Protein AF-A0A1N5TM13-F1 (afdb_monomer)

Radius of gyration: 15.52 Å; Cα contacts (8 Å, |Δi|>4): 139; chains: 1; bounding box: 36×41×38 Å

Secondary structure (DSSP, 8-state):
------------PPP-EEEEEE-TTT--EEEEEEETTTTEEEETTTTBSS-HHHHHHHTSHHHHHHHHHHHTTB-TTT--B--TT-SB-TTT-PBP---

Foldseek 3Di:
DDDDPPPPPPPPADWAFLDWFADPVVRDIFTFTADLQVLATATPVVRDRDDPRNVVLCVDPSSVVSSVQQNLQQDPVPSHGDDPPDQADPPPRHGRPPD

Nearest PDB structures (foldseek):
  1s5j-assembly1_A  TM=7.993E-01  e=3.632E+00  Saccharolobus solfataricus
  3g7n-assembly1_A  TM=5.529E-01  e=2.979E+00  Penicillium expansum
  8asw-assembly1_A  TM=4.458E-01  e=3.182E+00  Saccharomyces cerevisiae
  3g7n-assembly2_B  TM=5.410E-01  e=6.165E+00  Penicillium expansum
  7txx-assembly1_A  TM=2.698E-01  e=2.610E+00  Bartonella henselae str. Houston-1

Solvent-accessible surface area (backbone atoms only — not comparable to full-atom values): 6296 Å² total; per-residue (Å²): 134,84,80,80,83,77,71,75,78,74,67,91,62,83,83,48,72,75,46,77,47,72,43,88,88,81,70,47,76,38,41,32,29,53,40,58,87,80,68,40,59,32,31,66,75,74,73,35,71,82,44,71,67,53,58,55,46,59,70,36,66,67,51,46,50,53,46,52,61,50,49,55,29,39,32,91,89,74,45,45,77,49,64,91,91,60,61,46,35,91,87,75,65,48,74,46,68,80,124

Sequence (99 aa):
MNEQNWEMKKGKGKRIVICSVHDKRSGEIGSLVIDRDVKLLHCELCNDFMCGHIKYAMSIEKVRKDLLDAINRICDRCSSYNLPGTNYCDQCGAKLEVG

Mean predicted aligned error: 7.23 Å

Structure (mmCIF, N/CA/C/O backbone):
data_AF-A0A1N5TM13-F1
#
_entry.id   AF-A0A1N5TM13-F1
#
loop_
_atom_site.group_PDB
_atom_site.id
_atom_site.type_symbol
_atom_site.label_atom_id
_atom_site.label_alt_id
_atom_site.label_comp_id
_atom_site.label_asym_id
_atom_site.label_entity_id
_atom_site.label_seq_id
_atom_site.pdbx_PDB_ins_code
_atom_site.Cartn_x
_atom_site.Cartn_y
_atom_site.Cartn_z
_atom_site.occupancy
_atom_site.B_iso_or_equiv
_atom_site.auth_seq_id
_atom_site.auth_comp_id
_atom_site.auth_asym_id
_atom_site.auth_atom_id
_atom_site.pdbx_PDB_model_num
ATOM 1 N N . MET A 1 1 ? -22.770 -31.738 -9.135 1.00 37.81 1 MET A N 1
ATOM 2 C CA . MET A 1 1 ? -21.557 -30.914 -8.954 1.00 37.81 1 MET A CA 1
ATOM 3 C C . MET A 1 1 ? -22.009 -29.472 -9.022 1.00 37.81 1 MET A C 1
ATOM 5 O O . MET A 1 1 ? -22.373 -29.040 -10.101 1.00 37.81 1 MET A O 1
ATOM 9 N N . ASN A 1 2 ? -22.116 -28.783 -7.883 1.00 40.41 2 ASN A N 1
ATOM 10 C CA . ASN A 1 2 ? -22.456 -27.360 -7.883 1.00 40.41 2 ASN A CA 1
ATOM 11 C C . ASN A 1 2 ? -21.179 -26.573 -8.155 1.00 40.41 2 ASN A C 1
ATOM 13 O O . ASN A 1 2 ? -20.253 -26.584 -7.343 1.00 40.41 2 ASN A O 1
ATOM 17 N N . GLU A 1 3 ? -21.143 -25.944 -9.322 1.00 44.59 3 GLU A N 1
ATOM 18 C CA . GLU A 1 3 ? -20.109 -25.008 -9.728 1.00 44.59 3 GLU A CA 1
ATOM 19 C C . GLU A 1 3 ? -20.109 -23.820 -8.765 1.00 44.59 3 GLU A C 1
ATOM 21 O O . GLU A 1 3 ? -21.132 -23.205 -8.461 1.00 44.59 3 GLU A O 1
ATOM 26 N N . GLN A 1 4 ? -18.935 -23.587 -8.193 1.00 45.50 4 GLN A N 1
ATOM 27 C CA . GLN A 1 4 ? -18.683 -22.594 -7.169 1.00 45.50 4 GLN A CA 1
ATOM 28 C C . GLN A 1 4 ? -18.892 -21.204 -7.767 1.00 45.50 4 GLN A C 1
ATOM 30 O O . GLN A 1 4 ? -18.078 -20.718 -8.550 1.00 45.50 4 GLN A O 1
ATOM 35 N N . ASN A 1 5 ? -19.985 -20.561 -7.364 1.00 42.94 5 ASN A N 1
ATOM 36 C CA . ASN A 1 5 ? -20.252 -19.154 -7.615 1.00 42.94 5 ASN A CA 1
ATOM 37 C C . ASN A 1 5 ? -19.293 -18.307 -6.753 1.00 42.94 5 ASN A C 1
ATOM 39 O O . ASN A 1 5 ? -19.672 -17.757 -5.720 1.00 42.94 5 ASN A O 1
ATOM 43 N N . TRP A 1 6 ? -18.013 -18.259 -7.140 1.00 39.22 6 TRP A N 1
ATOM 44 C CA . TRP A 1 6 ? -17.019 -17.314 -6.624 1.00 39.22 6 TRP A CA 1
ATOM 45 C C . TRP A 1 6 ? -17.266 -15.964 -7.297 1.00 39.22 6 TRP A C 1
ATOM 47 O O . TRP A 1 6 ? -16.435 -15.445 -8.045 1.00 39.22 6 TRP A O 1
ATOM 57 N N . GLU A 1 7 ? -18.456 -15.401 -7.073 1.00 41.75 7 GLU A N 1
ATOM 58 C CA . GLU A 1 7 ? -18.691 -13.992 -7.339 1.00 41.75 7 GLU A CA 1
ATOM 59 C C . GLU A 1 7 ? -17.709 -13.228 -6.463 1.00 41.75 7 GLU A C 1
ATOM 61 O O . GLU A 1 7 ? -17.914 -13.041 -5.261 1.00 41.75 7 GLU A O 1
ATOM 66 N N . MET A 1 8 ? -16.595 -12.837 -7.086 1.00 40.97 8 MET A N 1
ATOM 67 C CA . MET A 1 8 ? -15.691 -11.820 -6.595 1.00 40.97 8 MET A CA 1
ATOM 68 C C . MET A 1 8 ? -16.567 -10.666 -6.137 1.00 40.97 8 MET A C 1
ATOM 70 O O . MET A 1 8 ? -17.050 -9.873 -6.948 1.00 40.97 8 MET A O 1
ATOM 74 N N . LYS A 1 9 ? -16.771 -10.557 -4.825 1.00 42.47 9 LYS A N 1
ATOM 75 C CA . LYS A 1 9 ? -17.248 -9.331 -4.212 1.00 42.47 9 LYS A CA 1
ATOM 76 C C . LYS A 1 9 ? -16.130 -8.319 -4.417 1.00 42.47 9 LYS A C 1
ATOM 78 O O . LYS A 1 9 ? -15.356 -8.049 -3.507 1.00 42.47 9 LYS A O 1
ATOM 83 N N . LYS A 1 10 ? -16.023 -7.765 -5.631 1.00 45.84 10 LYS A N 1
ATOM 84 C CA . LYS A 1 10 ? -15.253 -6.561 -5.923 1.00 45.84 10 LYS A CA 1
ATOM 85 C C . LYS A 1 10 ? -15.955 -5.438 -5.177 1.00 45.84 10 LYS A C 1
ATOM 87 O O . LYS A 1 10 ? -16.748 -4.684 -5.737 1.00 45.84 10 LYS A O 1
ATOM 92 N N . GLY A 1 11 ? -15.734 -5.394 -3.865 1.00 44.00 11 GLY A N 1
ATOM 93 C CA . GLY A 1 11 ? -16.187 -4.315 -3.018 1.00 44.00 11 GLY A CA 1
ATOM 94 C C . GLY A 1 11 ? -15.662 -3.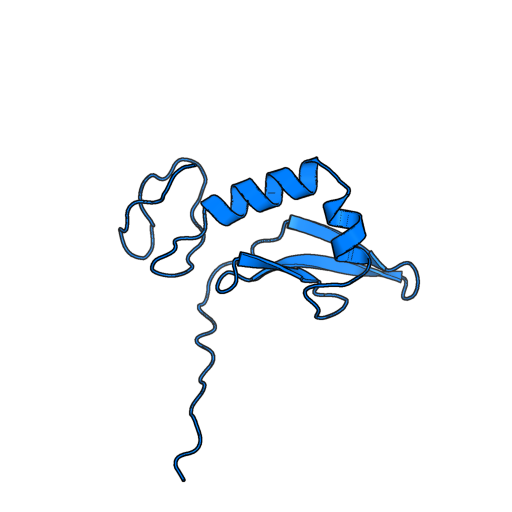038 -3.643 1.00 44.00 11 GLY A C 1
ATOM 95 O O . GLY A 1 11 ? -14.453 -2.924 -3.858 1.00 44.00 11 GLY A O 1
ATOM 96 N N . LYS A 1 12 ? -16.582 -2.126 -3.969 1.00 49.53 12 LYS A N 1
ATOM 97 C CA . LYS A 1 12 ? -16.382 -0.789 -4.549 1.00 49.53 12 LYS A CA 1
ATOM 98 C C . LYS A 1 12 ? -15.560 0.125 -3.621 1.00 49.53 12 LYS A C 1
ATOM 100 O O . LYS A 1 12 ? -15.968 1.232 -3.294 1.00 49.53 12 LYS A O 1
ATOM 105 N N . GLY A 1 13 ? -14.431 -0.360 -3.127 1.00 60.59 13 GLY A N 1
ATOM 106 C CA . GLY A 1 13 ? -13.492 0.392 -2.321 1.00 60.59 13 GLY A CA 1
ATOM 107 C C . GLY A 1 13 ? -12.486 1.071 -3.229 1.00 60.59 13 GLY A C 1
ATOM 108 O O . GLY A 1 13 ? -12.056 0.508 -4.236 1.00 60.59 13 GLY A O 1
ATOM 109 N N . LYS A 1 14 ? -12.136 2.304 -2.873 1.00 70.81 14 LYS A N 1
ATOM 110 C CA . LYS A 1 14 ? -11.126 3.084 -3.584 1.00 70.81 14 LYS A CA 1
ATOM 111 C C . LYS A 1 14 ? -9.805 2.310 -3.605 1.00 70.81 14 LYS A C 1
ATOM 113 O O . LYS A 1 14 ? -9.408 1.721 -2.601 1.00 70.81 14 LYS A O 1
ATOM 118 N N . ARG A 1 15 ? -9.139 2.318 -4.760 1.00 87.00 15 ARG A N 1
ATOM 119 C CA . ARG A 1 15 ? -7.810 1.730 -4.950 1.00 87.00 15 ARG A CA 1
ATOM 120 C C . ARG A 1 15 ? -6.799 2.451 -4.053 1.00 87.00 15 ARG A C 1
ATOM 122 O O . ARG A 1 15 ? -6.747 3.679 -4.079 1.00 87.00 15 ARG A O 1
ATOM 129 N N . ILE A 1 16 ? -6.007 1.706 -3.281 1.00 92.62 16 ILE A N 1
ATOM 130 C CA . ILE A 1 16 ? -4.978 2.267 -2.393 1.00 92.62 16 ILE A CA 1
ATOM 131 C C . ILE A 1 16 ? -3.639 2.178 -3.121 1.00 92.62 16 ILE A C 1
ATOM 133 O O . ILE A 1 16 ? -3.049 1.103 -3.196 1.00 92.62 16 ILE A O 1
ATOM 137 N N . VAL A 1 17 ? -3.195 3.286 -3.711 1.00 95.81 17 VAL A N 1
ATOM 138 C CA . VAL A 1 17 ? -1.926 3.360 -4.451 1.00 95.81 17 VAL A CA 1
ATOM 139 C C . VAL A 1 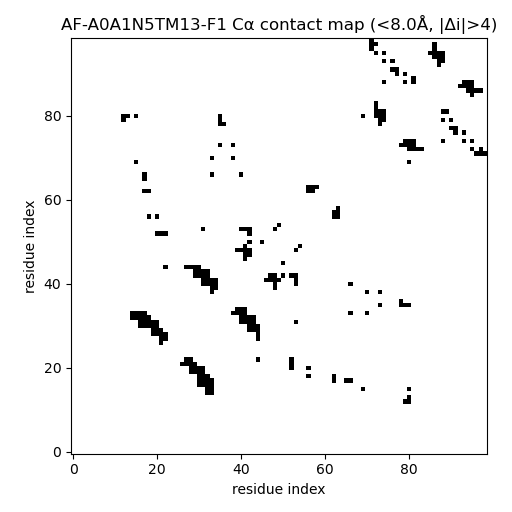17 ? -0.809 3.755 -3.491 1.00 95.81 17 VAL A C 1
ATOM 141 O O . VAL A 1 17 ? -0.933 4.766 -2.804 1.00 95.81 17 VAL A O 1
ATOM 144 N N . ILE A 1 18 ? 0.282 2.989 -3.472 1.00 96.88 18 ILE A N 1
ATOM 145 C CA . ILE A 1 18 ? 1.473 3.300 -2.669 1.00 96.88 18 ILE A CA 1
ATOM 146 C C . ILE A 1 18 ? 2.476 4.118 -3.476 1.00 96.88 18 ILE A C 1
ATOM 148 O O . ILE A 1 18 ? 2.953 5.157 -3.025 1.00 96.88 18 ILE A O 1
ATOM 152 N N . CYS A 1 19 ? 2.802 3.666 -4.684 1.00 96.75 19 CYS A N 1
ATOM 153 C CA . CYS A 1 19 ? 3.722 4.377 -5.560 1.00 96.75 19 CYS A CA 1
ATOM 154 C C . CYS A 1 19 ? 3.505 4.011 -7.028 1.00 96.75 19 CYS A C 1
ATOM 156 O O . CYS A 1 19 ? 2.910 2.981 -7.356 1.00 96.75 19 CYS A O 1
ATOM 158 N N . SER A 1 20 ? 4.021 4.866 -7.909 1.00 97.12 20 SER A N 1
ATOM 159 C CA . SER A 1 20 ? 4.161 4.552 -9.327 1.00 97.12 20 SER A CA 1
ATOM 160 C C . SER A 1 20 ? 5.468 3.807 -9.574 1.00 97.12 20 SER A C 1
ATOM 162 O O . SER A 1 20 ? 6.484 4.074 -8.931 1.00 97.12 20 SER A O 1
ATOM 164 N N . VAL A 1 21 ? 5.449 2.897 -10.539 1.00 96.38 21 VAL A N 1
ATOM 165 C CA . VAL A 1 21 ? 6.613 2.136 -10.995 1.00 96.38 21 VAL A CA 1
ATOM 166 C C . VAL A 1 21 ? 6.771 2.293 -12.497 1.00 96.38 21 VAL A C 1
ATOM 168 O O . VAL A 1 21 ? 5.784 2.437 -13.213 1.00 96.38 21 VAL A O 1
ATOM 171 N N . HIS A 1 22 ? 8.016 2.273 -12.956 1.00 95.44 22 HIS A N 1
ATOM 172 C CA . HIS A 1 22 ? 8.372 2.334 -14.368 1.00 95.44 22 HIS A CA 1
ATOM 173 C C . HIS A 1 22 ? 9.124 1.055 -14.725 1.00 95.44 22 HIS A C 1
ATOM 175 O O . HIS A 1 22 ? 10.168 0.767 -14.129 1.00 95.44 22 HIS A O 1
ATOM 181 N N . ASP A 1 23 ? 8.598 0.300 -15.686 1.00 94.88 23 ASP A N 1
ATOM 182 C CA . ASP A 1 23 ? 9.279 -0.872 -16.214 1.00 94.88 23 ASP A CA 1
ATOM 183 C C . ASP A 1 23 ? 10.278 -0.468 -17.297 1.00 94.88 23 ASP A C 1
ATOM 185 O O . ASP A 1 23 ? 9.917 0.002 -18.370 1.00 94.88 23 ASP A O 1
ATOM 189 N N . LYS A 1 24 ? 11.567 -0.689 -17.030 1.00 91.06 24 LYS A N 1
ATOM 190 C CA . LYS A 1 24 ? 12.642 -0.307 -17.960 1.00 91.06 24 LYS A CA 1
ATOM 191 C C . LYS A 1 24 ? 12.634 -1.106 -19.265 1.00 91.06 24 LYS A C 1
ATOM 193 O O . LYS A 1 24 ? 13.303 -0.698 -20.208 1.00 91.06 24 LYS A O 1
ATOM 198 N N . ARG A 1 25 ? 11.974 -2.270 -19.298 1.00 90.38 25 ARG A N 1
ATOM 199 C CA . ARG A 1 25 ? 11.959 -3.154 -20.472 1.00 90.38 25 ARG A CA 1
ATOM 200 C C . ARG A 1 25 ? 10.894 -2.727 -21.476 1.00 90.38 25 ARG A C 1
ATOM 202 O O . ARG A 1 25 ? 11.194 -2.642 -22.660 1.00 90.38 25 ARG A O 1
ATOM 209 N N . SER A 1 26 ? 9.682 -2.465 -20.999 1.00 92.38 26 SER A N 1
ATOM 210 C CA . SER A 1 26 ? 8.539 -2.027 -21.808 1.00 92.38 26 SER A CA 1
ATOM 211 C C . SER A 1 26 ? 8.449 -0.507 -21.972 1.00 92.38 26 SER A C 1
ATOM 213 O O . SER A 1 26 ? 7.882 -0.037 -22.952 1.00 92.38 26 SER A O 1
ATOM 215 N N . GLY A 1 27 ? 9.007 0.270 -21.036 1.00 93.94 27 GLY A N 1
ATOM 216 C CA . GLY A 1 27 ? 8.810 1.720 -20.953 1.00 93.94 27 GLY A CA 1
ATOM 217 C C . GLY A 1 27 ? 7.470 2.124 -20.323 1.00 93.94 27 GLY A C 1
ATOM 218 O O . GLY A 1 27 ? 7.134 3.307 -20.300 1.00 93.94 27 GLY A O 1
ATOM 219 N N . GLU A 1 28 ? 6.688 1.164 -19.821 1.00 95.69 28 GLU A N 1
ATOM 220 C CA . GLU A 1 28 ? 5.366 1.420 -19.255 1.00 95.69 28 GLU A CA 1
ATOM 221 C C . GLU A 1 28 ? 5.441 1.926 -17.811 1.00 95.69 28 GLU A C 1
ATOM 223 O O . GLU A 1 28 ? 6.310 1.545 -17.019 1.00 95.69 28 GLU A O 1
ATOM 228 N N . ILE A 1 29 ? 4.478 2.774 -17.450 1.00 95.88 29 ILE A N 1
ATOM 229 C CA . ILE A 1 29 ? 4.286 3.270 -16.088 1.00 95.88 29 ILE A CA 1
ATOM 230 C C . ILE A 1 29 ? 3.026 2.627 -15.522 1.00 95.88 29 ILE A C 1
ATOM 232 O O . ILE A 1 29 ? 1.967 2.667 -16.143 1.00 95.88 29 ILE A O 1
ATOM 236 N N . GLY A 1 30 ? 3.120 2.090 -14.312 1.00 95.12 30 GLY A N 1
ATOM 237 C CA . GLY A 1 30 ? 1.965 1.579 -13.585 1.00 95.12 30 GLY A CA 1
ATOM 238 C C . GLY A 1 30 ? 2.069 1.856 -12.100 1.00 95.12 30 GLY A C 1
ATOM 239 O O . GLY A 1 30 ? 2.836 2.714 -11.661 1.00 95.12 30 GLY A O 1
ATOM 240 N N . SER A 1 31 ? 1.261 1.158 -11.312 1.00 97.38 31 SER A N 1
ATOM 241 C CA . SER A 1 31 ? 1.144 1.413 -9.880 1.00 97.38 31 SER A CA 1
ATOM 242 C C . SER A 1 31 ? 1.345 0.148 -9.062 1.00 97.38 31 SER A C 1
ATOM 244 O O . SER A 1 31 ? 1.005 -0.959 -9.483 1.00 97.38 31 SER A O 1
ATOM 246 N N . LEU A 1 32 ? 1.902 0.340 -7.871 1.00 97.69 32 LEU A N 1
ATOM 247 C CA . LEU A 1 32 ? 1.835 -0.639 -6.802 1.00 97.69 32 LEU A CA 1
ATOM 248 C C . LEU A 1 32 ? 0.662 -0.279 -5.899 1.00 97.69 32 LEU A C 1
ATOM 250 O O . LEU A 1 32 ? 0.579 0.841 -5.382 1.00 97.69 32 LEU A O 1
ATOM 254 N N . VAL A 1 33 ? -0.256 -1.222 -5.744 1.00 96.88 33 VAL A N 1
ATOM 255 C CA . VAL A 1 33 ? -1.522 -1.039 -5.034 1.00 96.88 33 VAL A CA 1
ATOM 256 C C . VAL A 1 33 ? -1.653 -2.071 -3.929 1.00 96.88 33 VAL A C 1
ATOM 258 O O . VAL A 1 33 ? -1.104 -3.161 -4.038 1.00 96.88 33 VAL A O 1
ATOM 261 N N . ILE A 1 34 ? -2.361 -1.747 -2.853 1.00 95.69 34 ILE A N 1
ATOM 262 C CA . ILE A 1 34 ? -2.623 -2.732 -1.800 1.00 95.69 34 ILE A CA 1
ATOM 263 C C . ILE A 1 34 ? -3.833 -3.573 -2.193 1.00 95.69 34 ILE A C 1
ATOM 265 O O . ILE A 1 34 ? -4.925 -3.035 -2.409 1.00 95.69 34 ILE A O 1
ATOM 269 N N . ASP A 1 35 ? -3.654 -4.888 -2.217 1.00 93.31 35 ASP A N 1
ATOM 270 C CA . ASP A 1 35 ? -4.772 -5.816 -2.146 1.00 93.31 35 ASP A CA 1
ATOM 271 C C . ASP A 1 35 ? -5.296 -5.837 -0.708 1.00 93.31 35 ASP A C 1
ATOM 273 O O . ASP A 1 35 ? -4.563 -6.121 0.240 1.00 93.31 35 ASP A O 1
ATOM 277 N N . ARG A 1 36 ? -6.565 -5.468 -0.538 1.00 90.44 36 ARG A N 1
ATOM 278 C CA . ARG A 1 36 ? -7.157 -5.221 0.781 1.00 90.44 36 ARG A CA 1
ATOM 279 C C . ARG A 1 36 ? -7.488 -6.500 1.536 1.00 90.44 36 ARG A C 1
ATOM 281 O O . ARG A 1 36 ? -7.586 -6.440 2.757 1.00 90.44 36 ARG A O 1
ATOM 288 N N . ASP A 1 37 ? -7.647 -7.612 0.829 1.00 87.31 37 ASP A N 1
ATOM 289 C CA . ASP A 1 37 ? -8.035 -8.882 1.432 1.00 87.31 37 ASP A CA 1
ATOM 290 C C . ASP A 1 37 ? -6.809 -9.618 1.967 1.00 87.31 37 ASP A C 1
ATOM 292 O O . ASP A 1 37 ? -6.849 -10.168 3.065 1.00 87.31 37 ASP A O 1
ATOM 296 N N . VAL A 1 38 ? -5.689 -9.562 1.239 1.00 90.25 38 VAL A N 1
ATOM 297 C CA . VAL A 1 38 ? -4.424 -10.168 1.692 1.00 90.25 38 VAL A CA 1
ATOM 298 C C . VAL A 1 38 ? -3.465 -9.174 2.350 1.00 90.25 38 VAL A C 1
ATOM 300 O O . VAL A 1 38 ? -2.452 -9.592 2.902 1.00 90.25 38 VAL A O 1
ATOM 303 N N . LYS A 1 39 ? -3.763 -7.866 2.314 1.00 92.44 39 LYS A N 1
ATOM 304 C CA . LYS A 1 39 ? -2.914 -6.779 2.844 1.00 92.44 39 LYS A CA 1
ATOM 305 C C . LYS A 1 39 ? -1.485 -6.808 2.277 1.00 92.44 39 LYS A C 1
ATOM 307 O O . LYS A 1 39 ? -0.520 -6.485 2.965 1.00 92.44 39 LYS A O 1
ATOM 312 N N . LEU A 1 40 ? -1.351 -7.181 1.002 1.00 93.81 40 LEU A N 1
ATOM 313 C CA . LEU A 1 40 ? -0.076 -7.247 0.282 1.00 93.81 40 LEU A CA 1
ATOM 314 C C . LEU A 1 40 ? -0.037 -6.256 -0.876 1.00 93.81 40 LEU A C 1
ATOM 316 O O . LEU A 1 40 ? -1.064 -5.852 -1.419 1.00 93.81 40 LEU A O 1
ATOM 320 N N . LEU A 1 41 ? 1.180 -5.887 -1.267 1.00 96.38 41 LEU A N 1
ATOM 321 C CA . LEU A 1 41 ? 1.414 -5.035 -2.420 1.00 96.38 41 LEU A CA 1
ATOM 322 C C . LEU A 1 41 ? 1.268 -5.852 -3.711 1.00 96.38 41 LEU A C 1
ATOM 324 O O . LEU A 1 41 ? 1.953 -6.854 -3.893 1.00 96.38 41 LEU A O 1
ATOM 328 N N . HIS A 1 42 ? 0.400 -5.405 -4.609 1.00 97.00 42 HIS A N 1
ATOM 329 C CA . HIS A 1 42 ? 0.197 -5.937 -5.952 1.00 97.00 42 HIS A CA 1
ATOM 330 C C . HIS A 1 42 ? 0.762 -4.958 -6.979 1.00 97.00 42 HIS A C 1
ATOM 332 O O . HIS A 1 42 ? 0.566 -3.744 -6.884 1.00 97.00 42 HIS A O 1
ATOM 338 N N . CYS A 1 43 ? 1.492 -5.478 -7.958 1.00 97.12 43 CYS A N 1
ATOM 339 C CA . CYS A 1 43 ? 1.998 -4.701 -9.076 1.00 97.12 43 CYS A CA 1
ATOM 340 C C . CYS A 1 43 ? 1.034 -4.805 -10.251 1.00 97.12 43 CYS A C 1
ATOM 342 O O . CYS A 1 43 ? 0.920 -5.871 -10.849 1.00 97.12 43 CYS A O 1
ATOM 344 N N . GLU A 1 44 ? 0.418 -3.691 -10.647 1.00 95.00 44 GLU A N 1
ATOM 345 C CA . GLU A 1 44 ? -0.520 -3.688 -11.775 1.00 95.00 44 GLU A CA 1
ATOM 346 C C . GLU A 1 44 ? 0.174 -3.922 -13.128 1.00 95.00 44 GLU A C 1
ATOM 348 O O . GLU A 1 44 ? -0.455 -4.460 -14.032 1.00 95.00 44 GLU A O 1
ATOM 353 N N . LEU A 1 45 ? 1.468 -3.589 -13.266 1.00 95.12 45 LEU A N 1
ATOM 354 C CA . LEU A 1 45 ? 2.230 -3.867 -14.497 1.00 95.12 45 LEU A CA 1
ATOM 355 C C . LEU A 1 45 ? 2.513 -5.359 -14.680 1.00 95.12 45 LEU A C 1
ATOM 357 O O . LEU A 1 45 ? 2.372 -5.899 -15.769 1.00 95.12 45 LEU A O 1
ATOM 361 N N . CYS A 1 46 ? 2.956 -6.026 -13.613 1.00 95.69 46 CYS A N 1
ATOM 362 C CA . CYS A 1 46 ? 3.331 -7.439 -13.676 1.00 95.69 46 CYS A CA 1
ATOM 363 C C . CYS A 1 46 ? 2.156 -8.376 -13.379 1.00 95.69 46 CYS A C 1
ATOM 365 O O . CYS A 1 46 ? 2.293 -9.581 -13.560 1.00 95.69 46 CYS A O 1
ATOM 367 N N . ASN A 1 47 ? 1.041 -7.826 -12.887 1.00 94.75 47 ASN A N 1
ATOM 368 C CA . ASN A 1 47 ? -0.070 -8.559 -12.295 1.00 94.75 47 ASN A CA 1
ATOM 369 C C . ASN A 1 47 ? 0.396 -9.620 -11.275 1.00 94.75 47 ASN A C 1
ATOM 371 O O . ASN A 1 47 ? -0.004 -10.780 -11.333 1.00 94.75 47 ASN A O 1
ATOM 375 N N . ASP A 1 48 ? 1.283 -9.221 -10.361 1.00 95.50 48 ASP A N 1
ATOM 376 C CA . ASP A 1 48 ? 1.975 -10.128 -9.438 1.00 95.50 48 ASP A CA 1
ATOM 377 C C . ASP A 1 48 ? 2.210 -9.446 -8.078 1.00 95.50 48 ASP A C 1
ATOM 379 O O . ASP A 1 48 ? 2.351 -8.223 -7.998 1.00 95.50 48 ASP A O 1
ATOM 383 N N . PHE A 1 49 ? 2.279 -10.244 -7.013 1.00 96.06 49 PHE A N 1
ATOM 384 C CA . PHE A 1 49 ? 2.625 -9.840 -5.647 1.00 96.06 49 PHE A CA 1
ATOM 385 C C . PHE A 1 49 ? 4.133 -9.928 -5.367 1.00 96.06 49 PHE A C 1
ATOM 387 O O . PHE A 1 49 ? 4.609 -9.443 -4.340 1.00 96.06 49 PHE A O 1
ATOM 394 N N . MET A 1 50 ? 4.913 -10.536 -6.268 1.00 95.50 50 MET A N 1
ATOM 395 C CA . MET A 1 50 ? 6.351 -10.717 -6.079 1.00 95.50 50 MET A CA 1
ATOM 396 C C . MET A 1 50 ? 7.147 -10.512 -7.374 1.00 95.50 50 MET A C 1
ATOM 398 O O . MET A 1 50 ? 7.803 -11.415 -7.887 1.00 95.50 50 MET A O 1
ATOM 402 N N . CYS A 1 51 ? 7.189 -9.276 -7.864 1.00 96.44 51 CYS A N 1
ATOM 403 C CA . CYS A 1 51 ? 8.008 -8.916 -9.022 1.00 96.44 51 CYS A CA 1
ATOM 404 C C . CYS A 1 51 ? 9.238 -8.070 -8.647 1.00 96.44 51 CYS A C 1
ATOM 406 O O . CYS A 1 51 ? 9.401 -7.609 -7.513 1.00 96.44 51 CYS A O 1
ATOM 408 N N . GLY A 1 52 ? 10.114 -7.826 -9.628 1.00 96.69 52 GLY A N 1
ATOM 409 C CA . GLY A 1 52 ? 11.262 -6.927 -9.469 1.00 96.69 52 GLY A CA 1
ATOM 410 C C . GLY A 1 52 ? 10.862 -5.497 -9.081 1.00 96.69 52 GLY A C 1
ATOM 411 O O . GLY A 1 52 ? 11.552 -4.886 -8.270 1.00 96.69 52 GLY A O 1
ATOM 412 N N . HIS A 1 53 ? 9.723 -4.992 -9.574 1.00 97.12 53 HIS A N 1
ATOM 413 C CA . HIS A 1 53 ? 9.208 -3.668 -9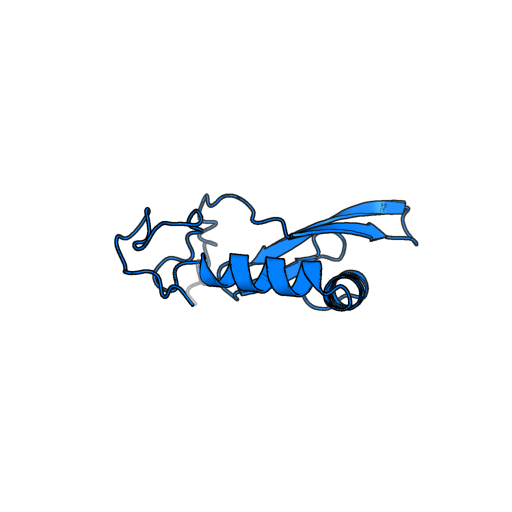.203 1.00 97.12 53 HIS A CA 1
ATOM 414 C C . HIS A 1 53 ? 8.818 -3.589 -7.730 1.00 97.12 53 HIS A C 1
ATOM 416 O O . HIS A 1 53 ? 9.162 -2.613 -7.073 1.00 97.12 53 HIS A O 1
ATOM 422 N N . ILE A 1 54 ? 8.167 -4.627 -7.193 1.00 97.50 54 ILE A N 1
ATOM 423 C CA . ILE A 1 54 ? 7.838 -4.706 -5.765 1.00 97.50 54 ILE A CA 1
ATOM 424 C C . ILE A 1 54 ? 9.117 -4.800 -4.943 1.00 97.50 54 ILE A C 1
ATOM 426 O O . ILE A 1 54 ? 9.287 -4.026 -4.009 1.00 97.50 54 ILE A O 1
ATOM 430 N N . LYS A 1 55 ? 10.050 -5.688 -5.309 1.00 97.56 55 LYS A N 1
ATOM 431 C CA . LYS A 1 55 ? 11.326 -5.834 -4.585 1.00 97.56 55 LYS A CA 1
ATOM 432 C C . LYS A 1 55 ? 12.104 -4.518 -4.535 1.00 97.56 55 LYS A C 1
ATOM 434 O O . LYS A 1 55 ? 12.609 -4.151 -3.479 1.00 97.56 55 LYS A O 1
ATOM 439 N N . TYR A 1 56 ? 12.164 -3.800 -5.655 1.00 96.81 56 TYR A N 1
ATOM 440 C CA . TYR A 1 56 ? 12.809 -2.494 -5.730 1.00 96.81 56 TYR A CA 1
ATOM 441 C C . TYR A 1 56 ? 12.054 -1.426 -4.932 1.00 96.81 56 TYR A C 1
ATOM 443 O O . TYR A 1 56 ? 12.653 -0.704 -4.145 1.00 96.81 56 TYR A O 1
ATOM 451 N N . ALA A 1 57 ? 10.733 -1.335 -5.071 1.00 97.19 57 ALA A N 1
ATOM 452 C CA . ALA A 1 57 ? 9.953 -0.366 -4.311 1.00 97.19 57 ALA A CA 1
ATOM 453 C C . ALA A 1 57 ? 10.079 -0.611 -2.798 1.00 97.19 57 ALA A C 1
ATOM 455 O O . ALA A 1 57 ? 10.295 0.328 -2.039 1.00 97.19 57 ALA A O 1
ATOM 456 N N . MET A 1 58 ? 10.059 -1.870 -2.360 1.00 97.25 58 MET A N 1
ATOM 457 C CA . MET A 1 58 ? 10.235 -2.256 -0.959 1.00 97.25 58 MET A CA 1
ATOM 458 C C . MET A 1 58 ? 11.654 -2.018 -0.423 1.00 97.25 58 MET A C 1
ATOM 460 O O . MET A 1 58 ? 11.835 -1.991 0.793 1.00 97.25 58 MET A O 1
ATOM 464 N N . SER A 1 59 ? 12.663 -1.784 -1.273 1.00 97.38 59 SER A N 1
ATOM 465 C CA . SER A 1 59 ? 13.977 -1.329 -0.795 1.00 97.38 59 SER A CA 1
ATOM 466 C C . SER A 1 59 ? 13.982 0.154 -0.403 1.00 97.38 59 SER A C 1
ATOM 468 O O . SER A 1 59 ? 14.917 0.612 0.248 1.00 97.38 59 SER A O 1
ATOM 470 N N . ILE A 1 60 ? 12.946 0.914 -0.769 1.00 97.56 60 ILE A N 1
ATOM 471 C CA . ILE A 1 60 ? 12.802 2.335 -0.446 1.00 97.56 60 ILE A CA 1
ATOM 472 C C . ILE A 1 60 ? 12.073 2.461 0.896 1.00 97.56 60 ILE A C 1
ATOM 474 O O . ILE A 1 60 ? 10.928 2.038 1.044 1.00 97.56 60 ILE A O 1
ATOM 478 N N . GLU A 1 61 ? 12.715 3.083 1.888 1.00 97.81 61 GLU A N 1
ATOM 479 C CA . GLU A 1 61 ? 12.149 3.216 3.239 1.00 97.81 61 GLU A CA 1
ATOM 480 C C . GLU A 1 61 ? 10.782 3.890 3.267 1.00 97.81 61 GLU A C 1
ATOM 482 O O . GLU A 1 61 ? 9.861 3.384 3.908 1.00 97.81 61 GLU A O 1
ATOM 487 N N . LYS A 1 62 ? 10.639 4.995 2.533 1.00 96.81 62 LYS A N 1
ATOM 488 C CA . LYS A 1 62 ? 9.374 5.721 2.443 1.00 96.81 62 LYS A CA 1
ATOM 489 C C . LYS A 1 62 ? 8.237 4.812 1.967 1.00 96.81 62 LYS A C 1
ATOM 491 O O . LYS A 1 62 ? 7.175 4.821 2.567 1.00 96.81 62 LYS A O 1
ATOM 496 N N . VAL A 1 63 ? 8.483 3.981 0.953 1.00 96.69 63 VAL A N 1
ATOM 497 C CA . VAL A 1 63 ? 7.485 3.033 0.430 1.00 96.69 63 VAL A CA 1
ATOM 498 C C . VAL A 1 63 ? 7.091 2.009 1.491 1.00 96.69 63 VAL A C 1
ATOM 500 O O . VAL A 1 63 ? 5.905 1.742 1.662 1.00 96.69 63 VAL A O 1
ATOM 503 N N . ARG A 1 64 ? 8.061 1.459 2.235 1.00 97.06 64 ARG A N 1
ATOM 504 C CA . ARG A 1 64 ? 7.775 0.520 3.333 1.00 97.06 64 ARG A CA 1
ATOM 505 C C . ARG A 1 64 ? 6.899 1.162 4.405 1.00 97.06 64 ARG A C 1
ATOM 507 O O . ARG A 1 64 ? 5.950 0.535 4.864 1.00 97.06 64 ARG A O 1
ATOM 514 N N . LYS A 1 65 ? 7.219 2.397 4.798 1.00 96.38 65 LYS A N 1
ATOM 515 C CA . LYS A 1 65 ? 6.451 3.138 5.799 1.00 96.38 65 LYS A CA 1
ATOM 516 C C . LYS A 1 65 ? 5.038 3.441 5.304 1.00 96.38 65 LYS A C 1
ATOM 518 O O . LYS A 1 65 ? 4.086 3.106 5.993 1.00 96.38 65 LYS A O 1
ATOM 523 N N . ASP A 1 66 ? 4.909 3.975 4.092 1.00 95.56 66 ASP A N 1
ATOM 524 C CA . ASP A 1 66 ? 3.615 4.290 3.482 1.00 95.56 66 ASP A CA 1
ATOM 525 C C . ASP A 1 66 ? 2.730 3.033 3.363 1.00 95.56 66 ASP A C 1
ATOM 527 O O . ASP A 1 66 ? 1.527 3.092 3.613 1.00 95.56 66 ASP A O 1
ATOM 531 N N . LEU A 1 67 ? 3.323 1.878 3.029 1.00 94.75 67 LEU A N 1
ATOM 532 C CA . LEU A 1 67 ? 2.622 0.594 2.992 1.00 94.75 67 LEU A CA 1
ATOM 533 C C . LEU A 1 67 ? 2.096 0.187 4.373 1.00 94.75 67 LEU A C 1
ATOM 535 O O . LEU A 1 67 ? 0.923 -0.158 4.489 1.00 94.75 67 LEU A O 1
ATOM 539 N N . LEU A 1 68 ? 2.941 0.224 5.407 1.00 93.44 68 LEU A N 1
ATOM 540 C CA . LEU A 1 68 ? 2.534 -0.128 6.771 1.00 93.44 68 LEU A CA 1
ATOM 541 C C . LEU A 1 68 ? 1.445 0.815 7.290 1.0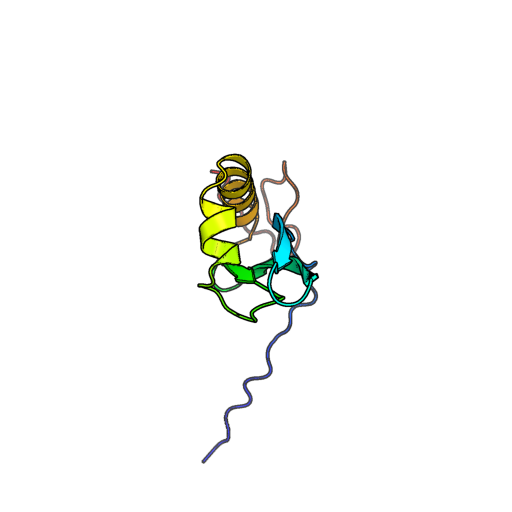0 93.44 68 LEU A C 1
ATOM 543 O O . LEU A 1 68 ? 0.416 0.353 7.784 1.00 93.44 68 LEU A O 1
ATOM 547 N N . ASP A 1 69 ? 1.636 2.121 7.102 1.00 92.56 69 ASP A N 1
ATOM 548 C CA . ASP A 1 69 ? 0.671 3.142 7.497 1.00 92.56 69 ASP A CA 1
ATOM 549 C C . ASP A 1 69 ? -0.681 2.893 6.820 1.00 92.56 69 ASP A C 1
ATOM 551 O O . ASP A 1 69 ? -1.718 2.961 7.476 1.00 92.56 69 ASP A O 1
ATOM 555 N N . ALA A 1 70 ? -0.689 2.551 5.529 1.00 92.12 70 ALA A N 1
ATOM 556 C CA . ALA A 1 70 ? -1.911 2.267 4.791 1.00 92.12 70 ALA A CA 1
ATOM 557 C C . ALA A 1 70 ? -2.560 0.924 5.175 1.00 92.12 70 ALA A C 1
ATOM 559 O O . ALA A 1 70 ? -3.787 0.864 5.283 1.00 92.12 70 ALA A O 1
ATOM 560 N N . ILE A 1 71 ? -1.779 -0.134 5.427 1.00 92.44 71 ILE A N 1
ATOM 561 C CA . ILE A 1 71 ? -2.291 -1.436 5.895 1.00 92.44 71 ILE A CA 1
ATOM 562 C C . ILE A 1 71 ? -3.013 -1.283 7.237 1.00 92.44 71 ILE A C 1
ATOM 564 O O . ILE A 1 71 ? -4.113 -1.813 7.395 1.00 92.44 71 ILE A O 1
ATOM 568 N N . ASN A 1 72 ? -2.460 -0.494 8.161 1.00 90.69 72 ASN A N 1
ATOM 569 C CA . ASN A 1 72 ? -3.074 -0.215 9.466 1.00 90.69 72 ASN A CA 1
ATOM 570 C C . ASN A 1 72 ? -4.388 0.577 9.364 1.00 90.69 72 ASN A C 1
ATOM 572 O O . ASN A 1 72 ? -5.117 0.735 10.342 1.00 90.69 72 ASN A O 1
ATOM 576 N N . ARG A 1 73 ? -4.723 1.094 8.177 1.00 91.25 73 ARG A N 1
ATOM 577 C CA . ARG A 1 73 ? -6.003 1.761 7.911 1.00 91.25 73 ARG A CA 1
ATOM 578 C C . ARG A 1 73 ? -7.027 0.860 7.235 1.00 91.25 73 ARG A C 1
ATOM 580 O O . ARG A 1 73 ? -8.174 1.282 7.058 1.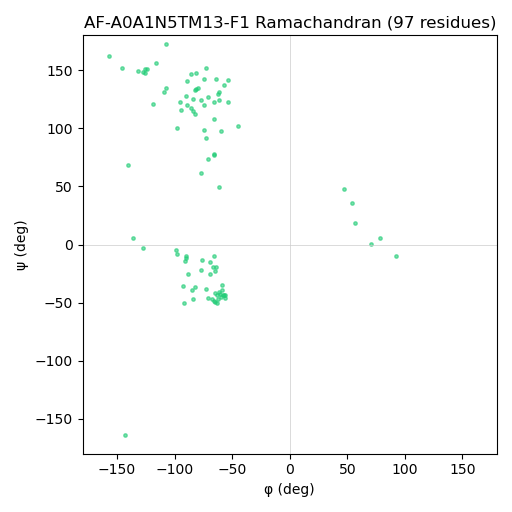00 91.25 73 ARG A O 1
ATOM 587 N N . ILE A 1 74 ? -6.653 -0.365 6.874 1.00 91.62 74 ILE A N 1
ATOM 588 C CA . ILE A 1 74 ? -7.566 -1.363 6.319 1.00 91.62 74 ILE A CA 1
ATOM 589 C C . ILE A 1 74 ? -8.231 -2.103 7.475 1.00 91.62 74 ILE A C 1
ATOM 591 O O . ILE A 1 74 ? -7.576 -2.790 8.254 1.00 91.62 74 ILE A O 1
ATOM 595 N N . CYS A 1 75 ? -9.552 -1.972 7.567 1.00 91.38 75 CYS A N 1
ATOM 596 C CA . CYS A 1 75 ? -10.339 -2.628 8.602 1.00 91.38 75 CYS A CA 1
ATOM 597 C C . CYS A 1 75 ? -10.302 -4.155 8.450 1.00 91.38 75 CYS A C 1
ATOM 599 O O . CYS A 1 75 ? -10.776 -4.677 7.446 1.00 91.38 75 CYS A O 1
ATOM 601 N N . ASP A 1 76 ? -9.859 -4.869 9.483 1.00 90.44 76 ASP A N 1
ATOM 602 C CA . ASP A 1 76 ? -9.823 -6.341 9.516 1.00 90.44 76 ASP A CA 1
ATOM 603 C C . ASP A 1 76 ? -11.197 -7.017 9.453 1.00 90.44 76 ASP A C 1
ATOM 605 O O . ASP A 1 76 ? -11.303 -8.189 9.107 1.00 90.44 76 ASP A O 1
ATOM 609 N N . ARG A 1 77 ? -12.278 -6.291 9.768 1.00 91.81 77 ARG A N 1
ATOM 610 C CA . ARG A 1 77 ? -13.638 -6.845 9.709 1.00 91.81 77 ARG A CA 1
ATOM 611 C C . ARG A 1 77 ? -14.233 -6.817 8.301 1.00 91.81 77 ARG A C 1
ATOM 613 O O . ARG A 1 77 ? -15.017 -7.700 7.965 1.00 91.81 77 ARG A O 1
ATOM 620 N N . CYS A 1 78 ? -13.959 -5.774 7.518 1.00 91.19 78 CYS A N 1
ATOM 621 C CA . CYS A 1 78 ? -14.662 -5.538 6.250 1.00 91.19 78 CYS A CA 1
ATOM 622 C C . CYS A 1 78 ? -13.763 -5.126 5.076 1.00 91.19 78 CYS A C 1
ATOM 624 O O . CYS A 1 78 ? -14.281 -4.756 4.022 1.00 91.19 78 CYS A O 1
ATOM 626 N N . SER A 1 79 ? -12.441 -5.128 5.257 1.00 90.88 79 SER A N 1
ATOM 627 C CA . SER A 1 79 ? -11.439 -4.739 4.253 1.00 90.88 79 SER A CA 1
ATOM 628 C C . SER A 1 79 ? -11.616 -3.314 3.695 1.00 90.88 79 SER A C 1
ATOM 630 O O . SER A 1 79 ? -11.096 -2.973 2.627 1.00 90.88 79 SER A O 1
ATOM 632 N N . SER A 1 80 ? -12.367 -2.442 4.382 1.00 90.62 80 SER A N 1
ATOM 633 C CA . SER A 1 80 ? -12.501 -1.040 3.977 1.00 90.62 80 SER A CA 1
ATOM 634 C C . SER A 1 80 ? -11.288 -0.237 4.420 1.00 90.62 80 SER A C 1
ATOM 636 O O . SER A 1 80 ? -10.870 -0.329 5.574 1.00 90.62 80 SER A O 1
ATOM 638 N N . TYR A 1 81 ? -10.768 0.594 3.519 1.00 91.25 81 TYR A N 1
ATOM 639 C CA . TYR A 1 81 ? -9.767 1.604 3.849 1.00 91.25 81 TYR A CA 1
ATOM 640 C C . TYR A 1 81 ? -10.414 2.775 4.589 1.00 91.25 81 TYR A C 1
ATOM 642 O O . TYR A 1 81 ? -11.527 3.179 4.245 1.00 91.25 81 TYR A O 1
ATOM 650 N N . ASN A 1 82 ? -9.709 3.331 5.571 1.00 91.25 82 ASN A N 1
ATOM 651 C CA . ASN A 1 82 ? -10.173 4.452 6.384 1.00 91.25 82 ASN A CA 1
ATOM 652 C C . ASN A 1 82 ? -9.147 5.589 6.351 1.00 91.25 82 ASN A C 1
ATOM 654 O O . ASN A 1 82 ? -7.952 5.368 6.160 1.00 91.25 82 ASN A O 1
ATOM 658 N N . LEU A 1 83 ? -9.607 6.827 6.505 1.00 87.94 83 LEU A N 1
ATOM 659 C CA . LEU A 1 83 ? -8.702 7.972 6.513 1.00 87.94 83 LEU A CA 1
ATOM 660 C C . LEU A 1 83 ? -7.892 8.022 7.821 1.00 87.94 83 LEU A C 1
ATOM 662 O O . LEU A 1 83 ? -8.365 7.566 8.866 1.00 87.94 83 LEU A O 1
ATOM 666 N N . PRO A 1 84 ? -6.676 8.591 7.803 1.00 85.62 84 PRO A N 1
ATOM 667 C CA . PRO A 1 84 ? -5.942 8.866 9.032 1.00 85.62 84 PRO A CA 1
ATOM 668 C C . PRO A 1 84 ? -6.786 9.689 10.019 1.00 85.62 84 PRO A C 1
ATOM 670 O O . PRO A 1 84 ? -7.513 10.595 9.618 1.00 85.62 84 PRO A O 1
ATOM 673 N N . GLY A 1 85 ? -6.677 9.377 11.312 1.00 84.81 85 GLY A N 1
ATOM 674 C CA . GLY A 1 85 ? -7.394 10.077 12.387 1.00 84.81 85 GLY A CA 1
ATOM 675 C C . GLY A 1 85 ? -8.750 9.476 12.779 1.00 84.81 85 GLY A C 1
ATOM 676 O O . GLY A 1 85 ? -9.293 9.855 13.814 1.00 84.81 85 GLY A O 1
ATOM 677 N N . THR A 1 86 ? -9.290 8.509 12.028 1.00 87.69 86 THR A N 1
ATOM 678 C CA . THR A 1 86 ? -10.508 7.789 12.439 1.00 87.69 86 THR A CA 1
ATOM 679 C C . THR A 1 86 ? -10.179 6.660 13.416 1.00 87.69 86 THR A C 1
ATOM 681 O O . THR A 1 86 ? -9.296 5.848 13.144 1.00 87.69 86 THR A O 1
ATOM 684 N N . ASN A 1 87 ? -10.932 6.560 14.514 1.00 90.62 87 ASN A N 1
ATOM 685 C CA . ASN A 1 87 ? -10.802 5.468 15.494 1.00 90.62 87 ASN A CA 1
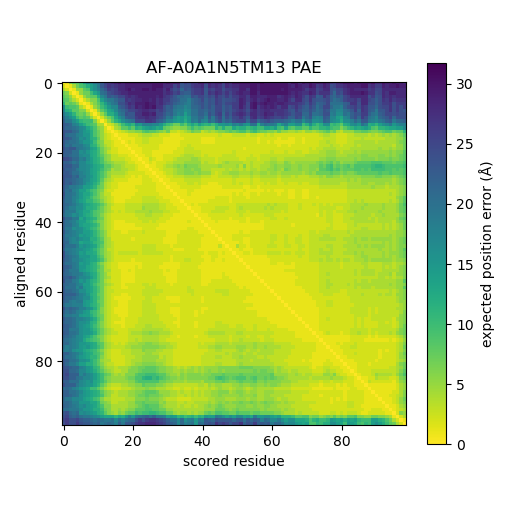ATOM 686 C C . ASN A 1 87 ? -11.723 4.270 15.196 1.00 90.62 87 ASN A C 1
ATOM 688 O O . ASN A 1 87 ? -11.548 3.192 15.762 1.00 90.62 87 ASN A O 1
ATOM 692 N N . TYR A 1 88 ? -12.708 4.460 14.317 1.00 92.81 88 TYR A N 1
ATOM 693 C CA . TYR A 1 88 ? -13.708 3.465 13.940 1.00 92.81 88 TYR A CA 1
ATOM 694 C C . TYR A 1 88 ? -13.822 3.401 12.420 1.00 92.81 88 TYR A C 1
ATOM 696 O O . TYR A 1 88 ? -13.611 4.400 11.735 1.00 92.81 88 TYR A O 1
ATOM 704 N N . CYS A 1 89 ? -14.148 2.222 11.899 1.00 92.75 89 CYS A N 1
ATOM 705 C CA . CYS A 1 89 ? -14.352 2.020 10.478 1.00 92.75 89 CYS A CA 1
ATOM 706 C C . CYS A 1 89 ? -15.647 2.690 10.013 1.00 92.75 89 CYS A C 1
ATOM 708 O O . CYS A 1 89 ? -16.723 2.368 10.515 1.00 92.75 89 CYS A O 1
ATOM 710 N N . ASP A 1 90 ? -15.546 3.521 8.979 1.00 90.88 90 ASP A N 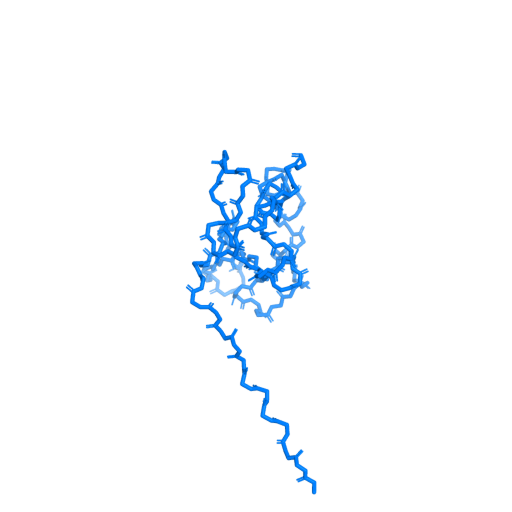1
ATOM 711 C CA . ASP A 1 90 ? -16.673 4.274 8.413 1.00 90.88 90 ASP A CA 1
ATOM 712 C C . ASP A 1 90 ? -17.743 3.366 7.775 1.00 90.88 90 ASP A C 1
ATOM 714 O O . ASP A 1 90 ? -18.903 3.737 7.638 1.00 90.88 90 ASP A O 1
ATOM 718 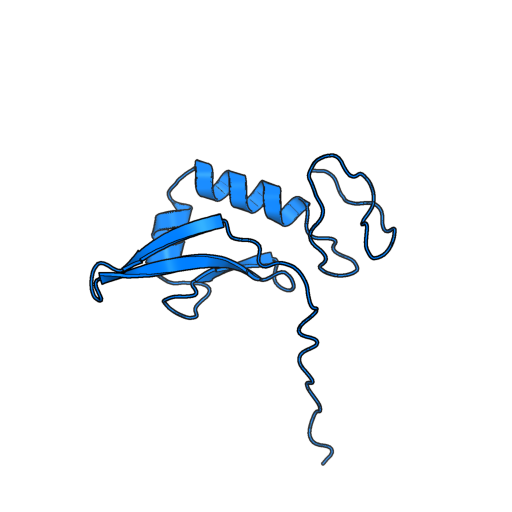N N . GLN A 1 91 ? -17.361 2.144 7.382 1.00 91.69 91 GLN A N 1
ATOM 719 C CA . GLN A 1 91 ? -18.261 1.193 6.720 1.00 91.69 91 GLN A CA 1
ATOM 720 C C . GLN A 1 91 ? -18.964 0.225 7.675 1.00 91.69 91 GLN A C 1
ATOM 722 O O . GLN A 1 91 ? -20.099 -0.160 7.414 1.00 91.69 91 GLN A O 1
ATOM 727 N N . CYS A 1 92 ? -18.302 -0.226 8.745 1.00 93.69 92 CYS A N 1
ATOM 728 C CA . CYS A 1 92 ? -18.849 -1.281 9.613 1.00 93.69 92 CYS A CA 1
ATOM 729 C C . CYS A 1 92 ? -18.894 -0.931 11.106 1.00 93.69 92 CYS A C 1
ATOM 731 O O . CYS A 1 92 ? -19.347 -1.751 11.905 1.00 93.69 92 CYS A O 1
ATOM 733 N N . GLY A 1 93 ? -18.385 0.239 11.504 1.00 92.69 93 GLY A N 1
ATOM 734 C CA . GLY A 1 93 ? -18.358 0.697 12.894 1.00 92.69 93 GLY A CA 1
ATOM 735 C C . GLY A 1 93 ? -17.378 -0.045 13.810 1.00 92.69 93 GLY A C 1
ATOM 736 O O . GLY A 1 93 ? -17.301 0.270 14.995 1.00 92.69 93 GLY A O 1
ATOM 737 N N . ALA A 1 94 ? -16.616 -1.024 13.307 1.00 92.56 94 ALA A N 1
ATOM 738 C CA . ALA A 1 94 ? -15.599 -1.706 14.105 1.00 92.56 94 ALA A CA 1
ATOM 739 C C . ALA A 1 94 ? -14.493 -0.729 14.527 1.00 92.56 94 ALA A C 1
ATOM 741 O O . ALA A 1 94 ? -14.088 0.127 13.740 1.00 92.56 94 ALA A O 1
ATOM 742 N N . LYS A 1 95 ? -13.981 -0.878 15.753 1.00 90.88 95 LYS A N 1
ATOM 743 C CA . LYS A 1 95 ? -12.802 -0.136 16.207 1.00 90.88 95 LYS A CA 1
ATOM 744 C C . LYS A 1 95 ? -11.612 -0.501 15.317 1.00 90.88 95 LYS A C 1
ATOM 746 O O . LYS A 1 95 ? -11.382 -1.681 15.067 1.00 90.88 95 LYS A O 1
ATOM 751 N N . LEU A 1 96 ? -10.894 0.505 14.828 1.00 87.69 96 LEU A N 1
ATOM 752 C CA . LEU A 1 96 ? -9.656 0.295 14.084 1.00 87.69 96 LEU A CA 1
ATOM 753 C C . LEU A 1 96 ? -8.527 0.068 15.086 1.00 87.69 96 LEU A C 1
ATOM 755 O O . LEU A 1 96 ? -8.411 0.803 16.070 1.00 87.69 96 LEU A O 1
ATOM 759 N N . GLU A 1 97 ? -7.703 -0.944 14.842 1.00 72.12 97 GLU A N 1
ATOM 760 C CA . GLU A 1 97 ? -6.453 -1.116 15.572 1.00 72.12 97 GLU A CA 1
ATOM 761 C C . GLU A 1 97 ? -5.489 -0.045 15.062 1.00 72.12 97 GLU A C 1
ATOM 763 O O . GLU A 1 97 ? -4.841 -0.183 14.028 1.00 72.12 97 GLU A O 1
ATOM 768 N N . VAL A 1 98 ? -5.496 1.106 15.734 1.00 61.16 98 VAL A N 1
ATOM 769 C CA . VAL A 1 98 ? -4.529 2.166 15.466 1.00 61.16 98 VAL A CA 1
ATOM 770 C C . VAL A 1 98 ? -3.208 1.700 16.070 1.00 61.16 98 VAL A C 1
ATOM 772 O O . VAL A 1 98 ? -3.037 1.769 17.286 1.00 61.16 98 VAL A O 1
ATOM 775 N N . GLY A 1 99 ? -2.342 1.147 15.221 1.00 47.94 99 GLY A N 1
ATOM 776 C CA . GLY A 1 99 ? -0.938 0.877 15.542 1.00 47.94 99 GLY A CA 1
ATOM 777 C C . GLY A 1 99 ? -0.135 2.158 15.695 1.00 47.94 99 GLY A C 1
ATOM 778 O O . GL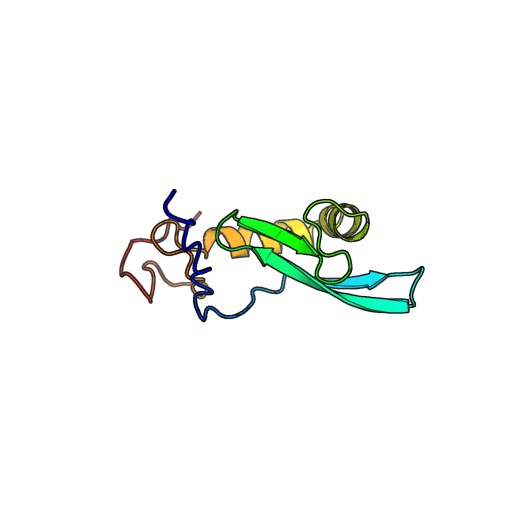Y A 1 99 ? -0.402 3.108 14.918 1.00 47.94 99 GLY A O 1
#

Organism: NCBI:txid1673428

pLDDT: mean 85.96, std 17.75, range [37.81, 97.81]